Protein AF-A0A7C2C2C7-F1 (afdb_monomer)

pLDDT: mean 89.39, std 6.21, range [75.69, 98.31]

Nearest PDB structures (foldseek):
  4p52-assembly1_A  TM=8.385E-01  e=9.851E-04  Cytophaga hutchinsonii ATCC 33406

Secondary structure (DSSP, 8-state):
-HHHHHHHHHTT----HHHHHHHHHHHHS-SHHHHHHHH-SSEEEEEETTEEEEEE----TT--------SS---HHHHHHTS-S---HHHHHHHHHHHHHHHHHHHTT-GGGHHHHS---

Radius of gyration: 16.92 Å; Cα contacts (8 Å, |Δi|>4): 117; chains: 1; bounding box: 34×36×44 Å

Solvent-accessible surface area (backbone atoms only — not comparable to full-atom values): 7446 Å² total; per-residue (Å²): 110,72,67,62,55,49,52,33,58,74,67,74,43,85,86,48,60,68,59,54,32,41,56,40,18,71,72,70,74,48,39,58,69,38,36,29,72,64,73,42,81,51,56,54,53,48,75,55,96,91,36,70,46,71,46,73,56,73,70,50,89,85,69,81,85,88,84,86,82,71,99,67,87,77,59,66,72,61,63,56,68,73,56,72,96,71,75,58,69,69,38,54,54,48,38,52,51,14,55,52,41,31,54,51,15,41,69,65,66,36,67,84,43,40,66,75,19,71,53,81,113

Foldseek 3Di:
DVVLVVVCVVVVHDDDLQVQQQVVCVVVVHRQVSNCVSVPDHWDWDDDPNTIDIDHDDFDPPDDDDDDDDPDDDPPVNVVVPDDPDDPPVQVVLLVVLCVQCSVCGNVVVVVSPVSSPDHD

Sequence (121 aa):
MAGVALAYAVAGRPLQPLELLRLAAEIEGHPDNAAAAVLGGIVLAFEAEGRPQAVGLQVPRNLGVVVYVPGRGVPTEAARRVLPEAVPLADAVFNLSRAALWVAAVLGNRLELIRPATEDR

Structure (mmCIF, N/CA/C/O backbone):
data_AF-A0A7C2C2C7-F1
#
_entry.id   AF-A0A7C2C2C7-F1
#
loop_
_atom_site.group_PDB
_atom_site.id
_atom_site.type_symbol
_atom_site.label_atom_id
_atom_site.label_alt_id
_atom_site.label_comp_id
_atom_site.label_asym_id
_atom_site.label_entity_id
_atom_site.label_seq_id
_atom_site.pdbx_PDB_ins_code
_atom_site.Cartn_x
_atom_site.Cartn_y
_atom_site.Cartn_z
_atom_site.occupancy
_atom_site.B_iso_or_equiv
_atom_site.auth_seq_id
_atom_site.auth_comp_id
_atom_site.auth_asym_id
_atom_site.auth_atom_id
_atom_site.pdbx_PDB_model_num
ATOM 1 N N . MET A 1 1 ? -6.338 -7.099 12.602 1.00 75.69 1 MET A N 1
ATOM 2 C CA . MET A 1 1 ? -6.773 -5.913 13.397 1.00 75.69 1 MET A CA 1
ATOM 3 C C . MET A 1 1 ? -7.945 -6.091 14.366 1.00 75.69 1 MET A C 1
ATOM 5 O O . MET A 1 1 ? -7.784 -5.728 15.527 1.00 75.69 1 MET A O 1
ATOM 9 N N . ALA A 1 2 ? -9.112 -6.604 13.950 1.00 80.50 2 ALA A N 1
ATOM 10 C CA . ALA A 1 2 ? -10.323 -6.607 14.793 1.00 80.50 2 ALA A CA 1
ATOM 11 C C . ALA A 1 2 ? -10.153 -7.296 16.166 1.00 80.50 2 ALA A C 1
ATOM 13 O O . ALA A 1 2 ? -10.651 -6.793 17.169 1.00 80.50 2 ALA A O 1
ATOM 14 N N . GLY A 1 3 ? -9.400 -8.400 16.232 1.00 83.94 3 GLY A N 1
ATOM 15 C CA . GLY A 1 3 ? -9.136 -9.106 17.493 1.00 83.94 3 GLY A CA 1
ATOM 16 C C . GLY A 1 3 ? -8.333 -8.282 18.505 1.00 83.94 3 GLY A C 1
ATOM 17 O O . GLY A 1 3 ? -8.669 -8.266 19.685 1.00 83.94 3 GLY A O 1
ATOM 18 N N . VAL A 1 4 ? -7.320 -7.538 18.047 1.00 83.25 4 VAL A N 1
ATOM 19 C CA . VAL A 1 4 ? -6.510 -6.672 18.921 1.00 83.25 4 VAL A CA 1
ATOM 20 C C . VAL A 1 4 ? -7.351 -5.508 19.448 1.00 83.25 4 VAL A C 1
ATOM 22 O O . VAL A 1 4 ? -7.319 -5.207 20.640 1.00 83.25 4 VAL A O 1
ATOM 25 N N . ALA A 1 5 ? -8.159 -4.896 18.576 1.00 84.88 5 ALA A N 1
ATOM 26 C CA . ALA A 1 5 ? -9.067 -3.823 18.969 1.00 84.88 5 ALA A CA 1
ATOM 27 C C . ALA A 1 5 ? -10.095 -4.296 20.014 1.00 84.88 5 ALA A C 1
ATOM 29 O O . ALA A 1 5 ? -10.317 -3.616 21.017 1.00 84.88 5 ALA A O 1
ATOM 30 N N . LEU A 1 6 ? -10.667 -5.491 19.820 1.00 87.56 6 LEU A N 1
ATOM 31 C CA . LEU A 1 6 ? -11.586 -6.112 20.774 1.00 87.56 6 LEU A CA 1
ATOM 32 C C . LEU A 1 6 ? -10.917 -6.370 22.131 1.00 87.56 6 LEU A C 1
ATOM 34 O O . LEU A 1 6 ? -11.509 -6.067 23.163 1.00 87.56 6 LEU A O 1
ATOM 38 N N . ALA A 1 7 ? -9.684 -6.885 22.147 1.00 87.25 7 ALA A N 1
ATOM 39 C CA . ALA A 1 7 ? -8.957 -7.158 23.386 1.00 87.25 7 ALA A CA 1
ATOM 40 C C . ALA A 1 7 ? -8.743 -5.888 24.230 1.00 87.25 7 ALA A C 1
ATOM 42 O O . ALA A 1 7 ? -8.973 -5.905 25.438 1.00 87.25 7 ALA A O 1
ATOM 43 N N . TYR A 1 8 ? -8.365 -4.774 23.597 1.00 88.19 8 TYR A N 1
ATOM 44 C CA . TYR A 1 8 ? -8.217 -3.479 24.273 1.00 88.19 8 TYR A CA 1
ATOM 45 C C . TYR A 1 8 ? -9.547 -2.961 24.828 1.00 88.19 8 TYR A C 1
ATOM 47 O O . TYR A 1 8 ? -9.595 -2.508 25.973 1.00 88.19 8 TYR A O 1
ATOM 55 N N . ALA A 1 9 ? -10.626 -3.080 24.047 1.00 87.75 9 ALA A N 1
ATOM 56 C CA . ALA A 1 9 ? -11.962 -2.678 24.475 1.00 87.75 9 ALA A CA 1
ATOM 57 C C . ALA A 1 9 ? -12.435 -3.481 25.700 1.00 87.75 9 ALA A C 1
ATOM 59 O O . ALA A 1 9 ? -12.894 -2.895 26.677 1.00 87.75 9 ALA A O 1
ATOM 60 N N . VAL A 1 10 ? -12.260 -4.808 25.685 1.00 92.94 10 VAL A N 1
ATOM 61 C CA . VAL A 1 10 ? -12.608 -5.690 26.814 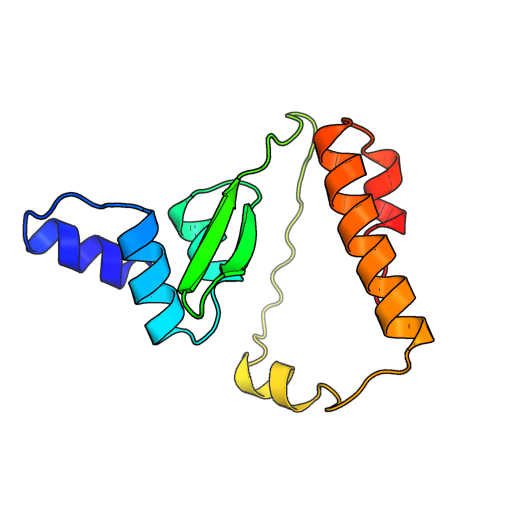1.00 92.94 10 VAL A CA 1
ATOM 62 C C . VAL A 1 10 ? -11.742 -5.401 28.044 1.00 92.94 10 VAL A C 1
ATOM 64 O O . VAL A 1 10 ? -12.240 -5.435 29.165 1.00 92.94 10 VAL A O 1
ATOM 67 N N . ALA A 1 11 ? -10.465 -5.068 27.850 1.00 90.44 11 ALA A N 1
ATOM 68 C CA . ALA A 1 11 ? -9.552 -4.707 28.933 1.00 90.44 11 ALA A CA 1
ATOM 69 C C . ALA A 1 11 ? -9.786 -3.293 29.502 1.00 90.44 11 ALA A C 1
ATOM 71 O O . ALA A 1 11 ? -9.069 -2.889 30.418 1.00 90.44 11 ALA A O 1
ATOM 72 N N . GLY A 1 12 ? -10.726 -2.514 28.950 1.00 90.75 12 GLY A N 1
ATOM 73 C CA . GLY A 1 12 ? -10.962 -1.125 29.353 1.00 90.75 12 GLY A CA 1
ATOM 74 C C . GLY A 1 12 ? -9.762 -0.205 29.102 1.00 90.75 12 GLY A C 1
ATOM 75 O O . GLY A 1 12 ? -9.615 0.816 29.774 1.00 90.75 12 GLY A O 1
ATOM 76 N N . ARG A 1 13 ? -8.874 -0.569 28.167 1.00 86.25 13 ARG A N 1
ATOM 77 C CA . ARG A 1 13 ? -7.670 0.205 27.846 1.00 86.25 13 ARG A CA 1
ATOM 78 C C . ARG A 1 13 ? -7.925 1.100 26.635 1.00 86.25 13 ARG A C 1
ATOM 80 O O . ARG A 1 13 ? -8.487 0.629 25.645 1.00 86.25 13 ARG A O 1
ATOM 87 N N . PRO A 1 14 ? -7.485 2.371 26.664 1.00 83.25 14 PRO A N 1
ATOM 88 C CA . PRO A 1 14 ? -7.596 3.237 25.500 1.00 83.25 14 PRO A CA 1
ATOM 89 C C . PRO A 1 14 ? -6.762 2.677 24.344 1.00 83.25 14 PRO A C 1
ATOM 91 O O . PRO A 1 14 ? -5.623 2.248 24.533 1.00 83.25 14 PRO A O 1
ATOM 94 N N . LEU A 1 15 ? -7.335 2.693 23.142 1.00 78.69 15 LEU A N 1
ATOM 95 C CA . LEU A 1 15 ? -6.647 2.303 21.916 1.00 78.69 15 LEU A CA 1
ATOM 96 C C . LEU A 1 15 ? -5.662 3.403 21.519 1.00 78.69 15 LEU A C 1
ATOM 98 O O . LEU A 1 15 ? -6.073 4.496 21.138 1.00 78.69 15 LEU A O 1
ATOM 102 N N . GLN A 1 16 ? -4.367 3.104 21.582 1.00 83.69 16 GLN A N 1
ATOM 103 C CA . GLN A 1 16 ? -3.325 3.953 21.011 1.00 83.69 16 GLN A CA 1
ATOM 104 C C . GLN A 1 16 ? -2.961 3.403 19.622 1.00 83.69 16 GLN A C 1
ATOM 106 O O . GLN A 1 16 ? -2.459 2.280 19.541 1.00 83.69 16 GLN A O 1
ATOM 111 N N . PRO A 1 17 ? -3.196 4.142 18.519 1.00 80.62 17 PRO A N 1
ATOM 112 C CA . PRO A 1 17 ? -3.004 3.629 17.159 1.00 80.62 17 PRO A CA 1
ATOM 113 C C . PRO A 1 17 ? -1.609 3.047 16.904 1.00 80.62 17 PRO A C 1
ATOM 115 O O . PRO A 1 17 ? -1.481 1.970 16.332 1.00 80.62 17 PRO A O 1
ATOM 118 N N . LEU A 1 18 ? -0.555 3.708 17.387 1.00 77.75 18 LEU A N 1
ATOM 119 C CA . LEU A 1 18 ? 0.813 3.227 17.190 1.00 77.75 18 LEU A CA 1
ATOM 120 C C . LEU A 1 18 ? 1.109 1.940 17.982 1.00 77.75 18 LEU A C 1
ATOM 122 O O . LEU A 1 18 ? 1.827 1.073 17.491 1.00 77.75 18 LEU A O 1
ATOM 126 N N . GLU A 1 19 ? 0.522 1.770 19.172 1.00 82.62 19 GLU A N 1
ATOM 127 C CA . GLU A 1 19 ? 0.623 0.506 19.918 1.00 82.62 19 GLU A CA 1
ATOM 128 C C . GLU A 1 19 ? -0.117 -0.624 19.199 1.00 82.62 19 GLU A C 1
ATOM 130 O O . GLU A 1 19 ? 0.389 -1.743 19.124 1.00 82.62 19 GLU A O 1
ATOM 135 N N . LEU A 1 20 ? -1.291 -0.318 18.637 1.00 84.38 20 LEU A N 1
ATOM 136 C CA . LEU A 1 20 ? -2.093 -1.268 17.873 1.00 84.38 20 LEU A CA 1
ATOM 137 C C . LEU A 1 20 ? -1.356 -1.726 16.610 1.00 84.38 20 LEU A C 1
ATOM 139 O O . LEU A 1 20 ? -1.337 -2.918 16.315 1.00 84.38 20 LEU A O 1
ATOM 143 N N . LEU A 1 21 ? -0.725 -0.785 15.899 1.00 85.69 21 LEU A N 1
ATOM 144 C CA . LEU A 1 21 ? 0.129 -1.068 14.749 1.00 85.69 21 LEU A CA 1
ATOM 145 C C . LEU A 1 21 ? 1.315 -1.943 15.152 1.00 85.69 21 LEU A C 1
ATOM 147 O O . LEU A 1 21 ? 1.561 -2.94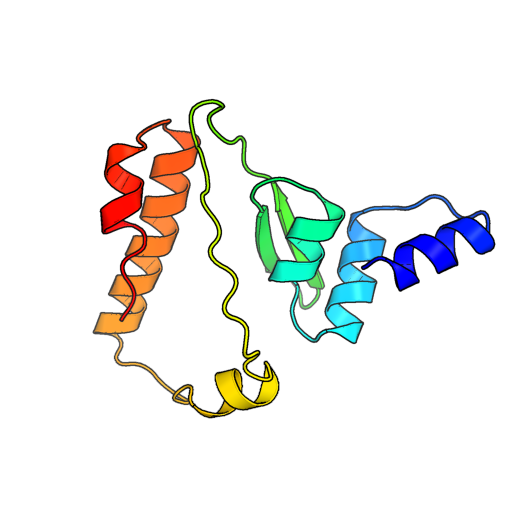9 14.498 1.00 85.69 21 LEU A O 1
ATOM 151 N N . ARG A 1 22 ? 2.024 -1.594 16.232 1.00 83.56 22 ARG A N 1
ATOM 152 C CA . ARG A 1 22 ? 3.185 -2.366 16.690 1.00 83.56 22 ARG A CA 1
ATOM 153 C C . ARG A 1 22 ? 2.808 -3.810 16.997 1.00 83.56 22 ARG A C 1
ATOM 155 O O . ARG A 1 22 ? 3.432 -4.725 16.476 1.00 83.56 22 ARG A O 1
ATOM 162 N N . LEU A 1 23 ? 1.754 -4.006 17.785 1.00 84.25 23 LEU A N 1
ATOM 163 C CA . LEU A 1 23 ? 1.293 -5.338 18.159 1.00 84.25 23 LEU A CA 1
ATOM 164 C C . LEU A 1 23 ? 0.791 -6.133 16.946 1.00 84.25 23 LEU A C 1
ATOM 166 O O . LEU A 1 23 ? 1.035 -7.328 16.843 1.00 84.25 23 LEU A O 1
ATOM 170 N N . ALA A 1 24 ? 0.105 -5.481 16.008 1.00 81.75 24 ALA A N 1
ATOM 171 C CA . ALA A 1 24 ? -0.358 -6.140 14.794 1.00 81.75 24 ALA A CA 1
ATOM 172 C C . ALA A 1 24 ? 0.785 -6.514 13.845 1.00 81.75 24 ALA A C 1
ATOM 174 O O . ALA A 1 24 ? 0.782 -7.618 13.316 1.00 81.75 24 ALA A O 1
ATOM 175 N N . ALA A 1 25 ? 1.774 -5.637 13.672 1.00 83.00 25 ALA A N 1
ATOM 176 C CA . ALA A 1 25 ? 2.960 -5.916 12.872 1.00 83.00 25 ALA A CA 1
ATOM 177 C C . ALA A 1 25 ? 3.804 -7.049 13.480 1.00 83.00 25 ALA A C 1
ATOM 179 O O . ALA A 1 25 ? 4.319 -7.875 12.736 1.00 83.00 25 ALA A O 1
ATOM 180 N N . GLU A 1 26 ? 3.888 -7.147 14.813 1.00 82.25 26 GLU A N 1
ATOM 181 C CA . GLU A 1 26 ? 4.518 -8.285 15.506 1.00 82.25 26 GLU A CA 1
ATOM 182 C C . GLU A 1 26 ? 3.784 -9.613 15.232 1.00 82.25 26 GLU A C 1
ATOM 184 O O . GLU A 1 26 ? 4.423 -10.658 15.141 1.00 82.25 26 GLU A O 1
ATOM 189 N N . ILE A 1 27 ? 2.455 -9.584 15.071 1.00 81.88 27 ILE A N 1
ATOM 190 C CA . ILE A 1 27 ? 1.640 -10.777 14.787 1.00 81.88 27 ILE A CA 1
ATOM 191 C C . ILE A 1 27 ? 1.680 -11.158 13.298 1.00 81.88 27 ILE A C 1
ATOM 193 O O . ILE A 1 27 ? 1.785 -12.337 12.971 1.00 81.88 27 ILE A O 1
ATOM 197 N N . GLU A 1 28 ? 1.554 -10.182 12.395 1.00 76.75 28 GLU A N 1
ATOM 198 C CA . GLU A 1 28 ? 1.457 -10.401 10.943 1.00 76.75 28 GLU A CA 1
ATOM 199 C C . GLU A 1 28 ? 2.841 -10.475 10.264 1.00 76.75 28 GLU A C 1
ATOM 201 O O . GLU A 1 28 ? 2.962 -10.977 9.148 1.00 76.75 28 GLU A O 1
ATOM 206 N N . GLY A 1 29 ? 3.901 -10.009 10.933 1.00 76.94 29 GLY A N 1
ATOM 207 C CA . GLY A 1 29 ? 5.274 -9.966 10.418 1.00 76.94 29 GLY A CA 1
ATOM 208 C C . GLY A 1 29 ? 5.540 -8.831 9.424 1.00 76.94 29 GLY A C 1
ATOM 209 O O . GLY A 1 29 ? 6.633 -8.751 8.869 1.00 76.94 29 GLY A O 1
ATOM 210 N N . HIS A 1 30 ? 4.554 -7.972 9.158 1.00 76.50 30 HIS A N 1
ATOM 211 C CA . HIS A 1 30 ? 4.688 -6.803 8.292 1.00 76.50 30 HIS A CA 1
ATOM 212 C C . HIS A 1 30 ? 3.670 -5.706 8.670 1.00 76.50 30 HIS A C 1
ATOM 214 O O . HIS A 1 30 ? 2.584 -6.020 9.162 1.00 76.50 30 HIS A O 1
ATOM 220 N N . PRO A 1 31 ? 3.994 -4.415 8.460 1.00 82.94 31 PRO A N 1
ATOM 221 C CA . PRO A 1 31 ? 3.178 -3.319 8.984 1.00 82.94 31 PRO A CA 1
ATOM 222 C C . PRO A 1 31 ? 2.148 -2.734 8.008 1.00 82.94 31 PRO A C 1
ATOM 224 O O . PRO A 1 31 ? 1.291 -1.979 8.448 1.00 82.94 31 PRO A O 1
ATOM 227 N N . ASP A 1 32 ? 2.213 -3.021 6.708 1.00 81.56 32 ASP A N 1
ATOM 228 C CA . ASP A 1 32 ? 1.432 -2.331 5.662 1.00 81.56 32 ASP A CA 1
ATOM 229 C C . ASP A 1 32 ? -0.101 -2.447 5.834 1.00 81.56 32 ASP A C 1
ATOM 231 O O . ASP A 1 32 ? -0.788 -1.431 5.974 1.00 81.56 32 ASP A O 1
ATOM 235 N N . ASN A 1 33 ? -0.647 -3.664 5.900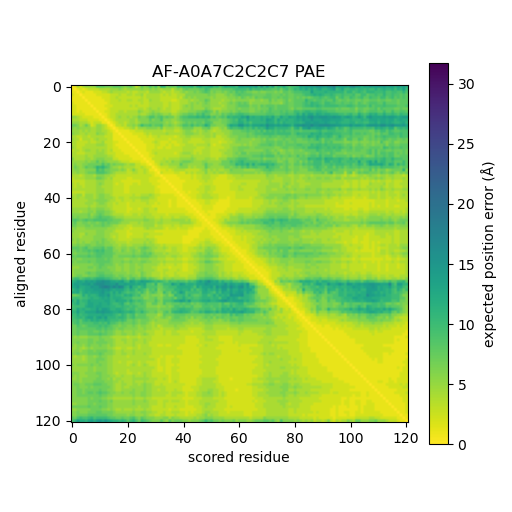 1.00 85.00 33 ASN A N 1
ATOM 236 C CA . ASN A 1 33 ? -2.081 -3.909 6.068 1.00 85.00 33 ASN A CA 1
ATOM 237 C C . ASN A 1 33 ? -2.572 -3.439 7.437 1.00 85.00 33 ASN A C 1
ATOM 239 O O . ASN A 1 33 ? -3.633 -2.816 7.549 1.00 85.00 33 ASN A O 1
ATOM 243 N N . ALA A 1 34 ? -1.785 -3.717 8.478 1.00 86.62 34 ALA A N 1
ATOM 244 C CA . ALA A 1 34 ? -2.074 -3.277 9.831 1.00 86.62 34 ALA A CA 1
ATOM 245 C C . ALA A 1 34 ? -2.166 -1.747 9.900 1.00 86.62 34 ALA A C 1
ATOM 247 O O . ALA A 1 34 ? -3.148 -1.217 10.415 1.00 86.62 34 ALA A O 1
ATOM 248 N N . ALA A 1 35 ? -1.201 -1.029 9.323 1.00 89.00 35 ALA A N 1
ATOM 249 C CA . ALA A 1 35 ? -1.152 0.428 9.341 1.00 89.00 35 ALA A CA 1
ATOM 250 C C . ALA A 1 35 ? -2.363 1.049 8.642 1.00 89.00 35 ALA A C 1
ATOM 252 O O . ALA A 1 35 ? -3.008 1.929 9.215 1.00 89.00 35 ALA A O 1
ATOM 253 N N . ALA A 1 36 ? -2.720 0.554 7.453 1.00 88.69 36 ALA A N 1
ATOM 254 C CA . ALA A 1 36 ? -3.896 1.021 6.724 1.00 88.69 36 ALA A CA 1
ATOM 255 C C . ALA A 1 36 ? -5.200 0.762 7.498 1.00 88.69 36 ALA A C 1
ATOM 257 O O . ALA A 1 36 ? -6.067 1.632 7.568 1.00 88.69 36 ALA A O 1
ATOM 258 N N . ALA A 1 37 ? -5.332 -0.405 8.134 1.00 88.56 37 ALA A N 1
ATOM 259 C CA 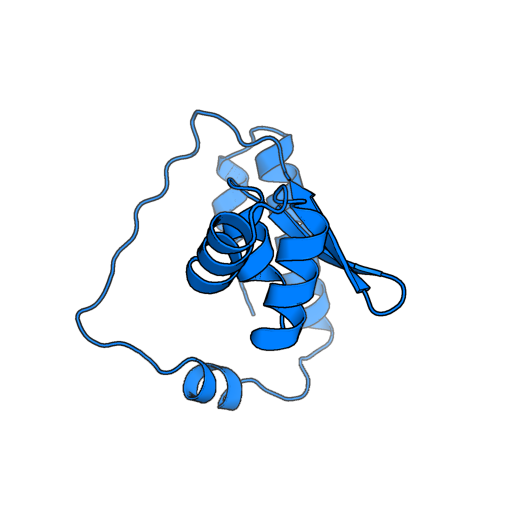. ALA A 1 37 ? -6.515 -0.754 8.918 1.00 88.56 37 ALA A CA 1
ATOM 260 C C . ALA A 1 37 ? -6.625 0.020 10.246 1.00 88.56 37 ALA A C 1
ATOM 262 O O . ALA A 1 37 ? -7.734 0.252 10.723 1.00 88.56 37 ALA A O 1
ATOM 263 N N . VAL A 1 38 ? -5.496 0.406 10.851 1.00 86.81 38 VAL A N 1
ATOM 264 C CA . VAL A 1 38 ? -5.451 1.157 12.116 1.00 86.81 38 VAL A CA 1
ATOM 265 C C . VAL A 1 38 ? -5.675 2.654 11.894 1.00 86.81 38 VAL A C 1
ATOM 267 O O . VAL A 1 38 ? -6.449 3.271 12.622 1.00 86.81 38 VAL A O 1
ATOM 270 N N . LEU A 1 39 ? -4.966 3.248 10.930 1.00 87.62 39 LEU A N 1
ATOM 271 C CA . LEU A 1 39 ? -4.959 4.700 10.713 1.00 87.62 39 LEU A CA 1
ATOM 272 C C . LEU A 1 39 ? -6.028 5.156 9.715 1.00 87.62 39 LEU A C 1
ATOM 274 O O . LEU A 1 39 ? -6.431 6.319 9.739 1.00 87.62 39 LEU A O 1
ATOM 278 N N . GLY A 1 40 ? -6.504 4.245 8.864 1.00 88.56 40 GLY A N 1
ATOM 279 C CA . GLY A 1 40 ? -7.423 4.551 7.777 1.00 88.56 40 GLY A CA 1
ATOM 280 C C . GLY A 1 40 ? -6.757 5.289 6.612 1.00 88.56 40 GLY A C 1
ATOM 281 O O . GLY A 1 40 ? -5.656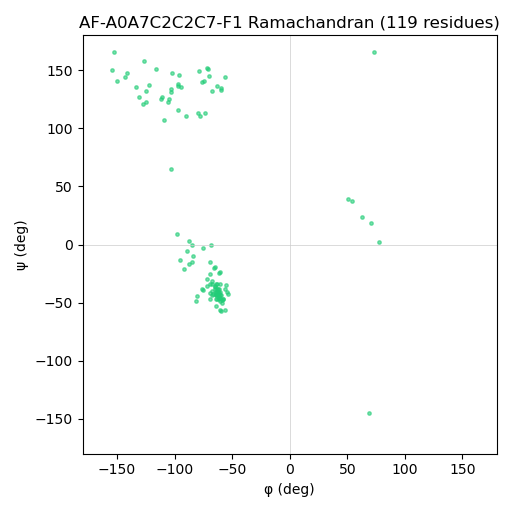 5.831 6.712 1.00 88.56 40 GLY A O 1
ATOM 282 N N . GLY A 1 41 ? -7.461 5.326 5.480 1.00 89.88 41 GLY A N 1
ATOM 283 C CA . GLY A 1 41 ? -6.997 6.009 4.275 1.00 89.88 41 GLY A CA 1
ATOM 284 C C . GLY A 1 41 ? -5.791 5.328 3.623 1.00 89.88 41 GLY A C 1
ATOM 285 O O . GLY A 1 41 ? -5.693 4.104 3.591 1.00 89.88 41 GLY A O 1
ATOM 286 N N . ILE A 1 42 ? -4.900 6.143 3.060 1.00 91.50 42 ILE A N 1
ATOM 287 C CA . ILE A 1 42 ? -3.652 5.698 2.436 1.00 91.50 42 ILE A CA 1
ATOM 288 C C . ILE A 1 42 ? -2.507 5.997 3.394 1.00 91.50 42 ILE A C 1
ATOM 290 O O . ILE A 1 42 ? -2.387 7.120 3.888 1.00 91.50 42 ILE A O 1
ATOM 294 N N . VAL A 1 43 ? -1.650 5.006 3.618 1.00 92.06 43 VAL A N 1
ATOM 295 C CA . VAL A 1 43 ? -0.602 5.061 4.634 1.00 92.06 43 VAL A CA 1
ATOM 296 C C . VAL A 1 43 ? 0.723 4.579 4.058 1.00 92.06 43 VAL A C 1
ATOM 298 O O . VAL A 1 43 ? 0.778 3.550 3.391 1.00 92.06 43 VAL A O 1
ATOM 301 N N . LEU A 1 44 ? 1.796 5.310 4.353 1.00 92.44 44 LEU A N 1
ATOM 302 C CA . LEU A 1 44 ? 3.168 4.852 4.165 1.00 92.44 44 LEU A CA 1
ATOM 303 C C . LEU A 1 44 ? 3.627 4.159 5.444 1.00 92.44 44 LEU A C 1
ATOM 305 O O . LEU A 1 44 ? 3.806 4.822 6.466 1.00 92.44 44 LEU A O 1
ATOM 309 N N . ALA A 1 45 ? 3.799 2.841 5.388 1.00 90.81 45 ALA A N 1
ATOM 310 C CA . ALA A 1 45 ? 4.367 2.051 6.472 1.00 90.81 45 ALA A CA 1
ATOM 311 C C . ALA A 1 45 ? 5.860 1.813 6.221 1.00 90.81 45 ALA A C 1
ATOM 313 O O . ALA A 1 45 ? 6.270 1.552 5.091 1.00 90.81 45 ALA A O 1
ATOM 314 N N . PHE A 1 46 ? 6.673 1.916 7.265 1.00 89.38 46 PHE A N 1
ATOM 315 C CA . PHE A 1 46 ? 8.120 1.725 7.190 1.00 89.38 46 PHE A CA 1
ATOM 316 C C . PHE A 1 46 ? 8.663 1.255 8.536 1.00 89.38 46 PHE A C 1
ATOM 318 O O . PHE A 1 46 ? 7.983 1.353 9.555 1.00 89.38 46 PHE A O 1
ATOM 325 N N . GLU A 1 47 ? 9.896 0.763 8.553 1.00 87.31 47 GLU A N 1
ATOM 326 C CA . GLU A 1 47 ? 10.601 0.462 9.796 1.00 87.31 47 GLU A CA 1
ATOM 327 C C . GLU A 1 47 ? 11.634 1.547 10.096 1.00 87.31 47 GLU A C 1
ATOM 329 O O . GLU A 1 47 ? 12.406 1.952 9.227 1.00 87.31 47 GLU A O 1
ATOM 334 N N . ALA A 1 48 ? 11.662 2.009 11.344 1.00 87.06 48 ALA A N 1
ATOM 335 C CA . ALA A 1 48 ? 12.701 2.886 11.866 1.00 87.06 48 ALA A CA 1
ATOM 336 C C . ALA A 1 48 ? 13.202 2.317 13.192 1.00 87.06 48 ALA A C 1
ATOM 338 O O . ALA A 1 48 ? 12.402 2.031 14.082 1.00 87.06 48 ALA A O 1
ATOM 339 N N . GLU A 1 49 ? 14.519 2.132 13.315 1.00 88.19 49 GLU A N 1
ATOM 340 C CA . GLU A 1 49 ? 15.157 1.588 14.527 1.00 88.19 49 GLU A CA 1
ATOM 341 C C . GLU A 1 49 ? 14.563 0.232 14.971 1.00 88.19 49 GLU A C 1
ATOM 343 O O . GLU A 1 49 ? 14.384 -0.033 16.159 1.00 88.19 49 GLU A O 1
ATOM 348 N N . GLY A 1 50 ? 14.204 -0.626 14.007 1.00 83.81 50 GLY A N 1
ATOM 349 C CA . GLY A 1 50 ? 13.585 -1.930 14.272 1.00 83.81 50 GLY A CA 1
ATOM 350 C C . GLY A 1 50 ? 12.148 -1.850 14.799 1.00 83.81 50 GLY A C 1
ATOM 351 O O . GLY A 1 50 ? 11.664 -2.802 15.407 1.00 83.81 50 GLY A O 1
ATOM 352 N N . ARG A 1 51 ? 11.466 -0.711 14.619 1.00 83.69 51 ARG A N 1
ATOM 353 C CA . ARG A 1 51 ? 10.066 -0.522 15.013 1.00 83.69 51 ARG A CA 1
ATOM 354 C C . ARG A 1 51 ? 9.207 -0.125 13.814 1.00 83.69 51 ARG A C 1
ATOM 356 O O . ARG A 1 51 ? 9.619 0.753 13.050 1.00 83.69 51 ARG A O 1
ATOM 363 N N . PRO A 1 52 ? 7.998 -0.694 13.680 1.00 87.38 52 PRO A N 1
ATOM 364 C CA . PRO A 1 52 ? 7.061 -0.288 12.646 1.00 87.38 52 PRO A CA 1
ATOM 365 C C . PRO A 1 52 ? 6.563 1.135 12.915 1.00 87.38 52 PRO A C 1
ATOM 367 O O . PRO A 1 52 ? 6.159 1.481 14.027 1.00 87.38 52 PRO A O 1
ATOM 370 N N . GLN A 1 53 ? 6.588 1.951 11.874 1.00 88.31 53 GLN A N 1
ATOM 371 C CA . GLN A 1 53 ? 6.108 3.323 11.830 1.00 88.31 53 GLN A CA 1
ATOM 372 C C . GLN A 1 53 ? 5.134 3.474 10.667 1.00 88.31 53 GLN A C 1
ATOM 374 O O . GLN A 1 53 ? 5.147 2.697 9.708 1.00 88.31 53 GLN A O 1
ATOM 379 N N . ALA A 1 54 ? 4.284 4.491 10.748 1.00 91.50 54 ALA A N 1
ATOM 380 C CA . ALA A 1 54 ? 3.315 4.769 9.707 1.00 91.50 54 ALA A CA 1
ATOM 381 C C . ALA A 1 54 ? 2.990 6.260 9.612 1.00 91.50 54 ALA A C 1
ATOM 383 O O . ALA A 1 54 ? 2.845 6.942 10.626 1.00 91.50 54 ALA A O 1
ATOM 384 N N . VAL A 1 55 ? 2.838 6.751 8.382 1.00 91.06 55 VAL A N 1
ATOM 385 C CA . VAL A 1 55 ? 2.433 8.128 8.078 1.00 91.06 55 VAL A CA 1
ATOM 386 C C . VAL A 1 55 ? 1.239 8.097 7.130 1.00 91.06 55 VAL A C 1
ATOM 388 O O . VAL A 1 55 ? 1.320 7.548 6.033 1.00 91.06 55 VAL A O 1
ATOM 391 N N . GLY A 1 56 ? 0.123 8.691 7.552 1.00 91.44 56 GLY A N 1
ATOM 392 C CA . GLY A 1 56 ? -1.061 8.854 6.708 1.00 91.44 56 GLY A CA 1
ATOM 393 C C . GLY A 1 56 ? -0.868 9.951 5.660 1.00 91.44 56 GLY A C 1
ATOM 394 O O . GLY A 1 56 ? -0.295 11.002 5.950 1.00 91.44 56 GLY A O 1
ATOM 395 N N . LEU A 1 57 ? -1.371 9.722 4.449 1.00 92.19 57 LEU A N 1
ATOM 396 C CA . LEU A 1 57 ? -1.368 10.705 3.367 1.00 92.19 57 LEU A CA 1
ATOM 397 C C . LEU A 1 57 ? -2.702 11.453 3.296 1.00 92.19 57 LEU A C 1
ATOM 399 O O . LEU A 1 57 ? -3.771 10.882 3.515 1.00 92.19 57 LEU A O 1
ATOM 403 N N . GLN A 1 58 ? -2.650 12.735 2.924 1.00 91.25 58 GLN A N 1
ATOM 404 C CA . GLN A 1 58 ? -3.854 13.468 2.538 1.00 91.25 58 GLN A CA 1
ATOM 405 C C . GLN A 1 58 ? -4.249 13.079 1.115 1.00 91.25 58 GLN A C 1
ATOM 407 O O . GLN A 1 58 ? -3.552 13.395 0.153 1.00 91.25 58 GLN A O 1
ATOM 412 N N . VAL A 1 59 ? -5.365 12.364 0.996 1.00 90.94 59 VAL A N 1
ATOM 413 C CA . VAL A 1 59 ? -5.832 11.794 -0.271 1.00 90.94 59 VAL A CA 1
ATOM 414 C C . VAL A 1 59 ? -6.837 12.734 -0.949 1.00 90.94 59 VAL A C 1
ATOM 416 O O . VAL A 1 59 ? -7.753 13.226 -0.280 1.00 90.94 59 VAL A O 1
ATOM 419 N N . PRO A 1 60 ? -6.731 12.963 -2.272 1.00 91.50 60 PRO A N 1
ATOM 420 C CA . PRO A 1 60 ? -7.723 13.726 -3.019 1.00 91.50 60 PRO A CA 1
ATOM 421 C C . PRO A 1 60 ? -9.125 13.107 -2.945 1.00 91.50 60 PRO A C 1
ATOM 423 O O . PRO A 1 60 ? -9.305 11.908 -3.144 1.00 91.50 60 PRO A O 1
ATOM 426 N N . ARG A 1 61 ? -10.154 13.935 -2.714 1.00 91.69 61 ARG A N 1
ATOM 427 C CA . ARG A 1 61 ? -11.557 13.476 -2.588 1.00 91.69 61 ARG A CA 1
ATOM 428 C C . ARG A 1 61 ? -12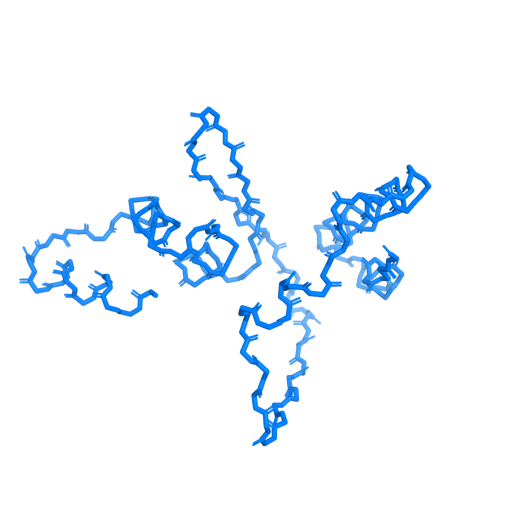.135 12.889 -3.880 1.00 91.69 61 ARG A C 1
ATOM 430 O O . ARG A 1 61 ? -13.137 12.188 -3.835 1.00 91.69 61 ARG A O 1
ATOM 437 N N . ASN A 1 62 ? -11.534 13.215 -5.018 1.00 92.50 62 ASN A N 1
ATOM 438 C CA . ASN A 1 62 ? -11.891 12.723 -6.346 1.00 92.50 62 ASN A CA 1
ATOM 439 C C . ASN A 1 62 ? -11.184 11.404 -6.712 1.00 92.50 62 ASN A C 1
ATOM 441 O O . ASN A 1 62 ? -11.374 10.921 -7.826 1.00 92.50 62 ASN A O 1
ATOM 445 N N . LEU A 1 63 ? -10.386 10.814 -5.811 1.00 91.00 63 LEU A N 1
ATOM 446 C CA . LEU A 1 63 ? -9.825 9.481 -6.013 1.00 91.00 63 LEU A CA 1
ATOM 447 C C . LEU A 1 63 ? -10.880 8.413 -5.693 1.00 91.00 63 LEU A C 1
ATOM 449 O O . LEU A 1 63 ? -11.281 8.244 -4.543 1.00 91.00 63 LEU A O 1
ATOM 453 N N . GLY A 1 64 ? -11.316 7.683 -6.718 1.00 91.38 64 GLY A N 1
ATOM 454 C CA . GLY A 1 64 ? -12.197 6.523 -6.584 1.00 91.38 64 GLY A CA 1
ATOM 455 C C . GLY A 1 64 ? -11.428 5.209 -6.715 1.00 91.38 64 GLY A C 1
ATOM 456 O O . GLY A 1 64 ? -10.465 5.126 -7.476 1.00 91.38 64 GLY A O 1
ATOM 457 N N . VAL A 1 65 ? -11.876 4.173 -6.003 1.00 91.06 65 VAL A N 1
ATOM 458 C CA . VAL A 1 65 ? -11.318 2.815 -6.081 1.00 91.06 65 VAL A CA 1
ATOM 459 C C . VAL A 1 65 ? -12.437 1.837 -6.421 1.00 91.06 65 VAL A C 1
ATOM 461 O O . VAL A 1 65 ? -13.493 1.855 -5.791 1.00 91.06 65 VAL A O 1
ATOM 464 N N . VAL A 1 66 ? -12.198 0.968 -7.404 1.00 94.81 66 VAL A N 1
ATOM 465 C CA . VAL A 1 66 ? -13.079 -0.160 -7.732 1.00 94.81 66 VAL A CA 1
ATOM 466 C C . VAL A 1 66 ? -12.346 -1.448 -7.389 1.00 94.81 66 VAL A C 1
ATOM 468 O O . VAL A 1 66 ? -11.233 -1.670 -7.859 1.00 94.81 66 VAL A O 1
ATOM 471 N N . VAL A 1 67 ? -12.970 -2.292 -6.569 1.00 94.44 67 VAL A N 1
ATOM 472 C CA . VAL A 1 67 ? -12.390 -3.563 -6.121 1.00 94.44 67 VAL A CA 1
ATOM 473 C C . VAL A 1 67 ? -13.154 -4.717 -6.755 1.00 94.44 67 VAL A C 1
ATOM 475 O O . VAL A 1 67 ? -14.374 -4.808 -6.624 1.00 94.44 67 VAL A O 1
ATOM 478 N N . TYR A 1 68 ? -12.429 -5.619 -7.414 1.00 94.31 68 TYR A N 1
ATOM 479 C CA . TYR A 1 68 ? -12.954 -6.897 -7.885 1.00 94.31 68 TYR A CA 1
ATOM 480 C C . TYR A 1 68 ? -12.434 -8.024 -6.990 1.00 94.31 68 TYR A C 1
ATOM 482 O O . TYR A 1 68 ? -11.224 -8.201 -6.856 1.00 94.31 68 TYR A O 1
ATOM 490 N N . VAL A 1 69 ? -13.347 -8.789 -6.387 1.00 92.94 69 VAL A N 1
ATOM 491 C CA . VAL A 1 69 ? -13.011 -9.911 -5.500 1.00 92.94 69 VAL A CA 1
ATOM 492 C C . VAL A 1 69 ? -13.365 -11.226 -6.204 1.00 92.94 69 VAL A C 1
ATOM 494 O O . VAL A 1 69 ? -14.551 -11.532 -6.346 1.00 92.94 69 VAL A O 1
ATOM 497 N N . PRO A 1 70 ? -12.377 -12.011 -6.675 1.00 88.38 70 PRO A N 1
ATOM 498 C CA . PRO A 1 70 ? -12.642 -13.290 -7.324 1.00 88.38 70 PRO A CA 1
ATOM 499 C C . PRO A 1 70 ? -13.114 -14.340 -6.307 1.00 88.38 70 PRO A C 1
ATOM 501 O O . PRO A 1 70 ? -12.709 -14.332 -5.147 1.00 88.38 70 PRO A O 1
ATOM 504 N N . GLY A 1 71 ? -13.913 -15.314 -6.755 1.00 92.88 71 GLY A N 1
ATOM 505 C CA . GLY A 1 71 ? -14.450 -16.382 -5.894 1.00 92.88 71 GLY A CA 1
ATOM 506 C C . GLY A 1 71 ? -13.419 -17.395 -5.370 1.00 92.88 71 GLY A C 1
ATOM 507 O O . GLY A 1 71 ? -13.787 -18.318 -4.650 1.00 92.88 71 GLY A O 1
ATOM 508 N N . ARG A 1 72 ? -12.135 -17.253 -5.728 1.00 88.19 72 ARG A N 1
ATOM 509 C CA . ARG A 1 72 ? -11.039 -18.104 -5.251 1.00 88.19 72 ARG A CA 1
ATOM 510 C C . ARG A 1 72 ? -9.948 -17.244 -4.623 1.00 88.19 72 ARG A C 1
ATOM 512 O O . ARG A 1 72 ? -9.376 -16.394 -5.298 1.00 88.19 72 ARG A O 1
ATOM 519 N N . GLY A 1 73 ? -9.634 -17.514 -3.358 1.00 82.06 73 GLY A N 1
ATOM 520 C CA . GLY A 1 73 ? -8.506 -16.897 -2.664 1.00 82.06 73 GLY A CA 1
ATOM 521 C C . GLY A 1 73 ? -7.171 -17.543 -3.037 1.00 82.06 73 GLY A C 1
ATOM 522 O O . GLY A 1 73 ? -7.103 -18.740 -3.321 1.00 82.06 73 GLY A O 1
ATOM 523 N N . VAL A 1 74 ? -6.103 -16.749 -3.004 1.00 81.62 74 VAL A N 1
ATOM 524 C CA . VAL A 1 74 ? -4.720 -17.240 -3.026 1.00 81.62 74 VAL A CA 1
ATOM 525 C C . VAL A 1 74 ? -4.168 -17.094 -1.608 1.00 81.62 74 VAL A C 1
ATOM 527 O O . VAL A 1 74 ? -4.232 -15.990 -1.066 1.00 81.62 74 VAL A O 1
ATOM 530 N N . PRO A 1 75 ? -3.649 -18.163 -0.975 1.00 82.75 75 PRO A N 1
ATOM 531 C CA . PRO A 1 75 ? -3.024 -18.040 0.338 1.00 82.75 75 PRO A CA 1
ATOM 532 C C . PRO A 1 75 ? -1.830 -17.076 0.289 1.00 82.75 75 PRO A C 1
ATOM 534 O O . PRO A 1 75 ? -0.965 -17.223 -0.574 1.00 82.75 75 PRO A O 1
ATOM 537 N N . THR A 1 76 ? -1.739 -16.138 1.235 1.00 77.06 76 THR A N 1
ATOM 538 C CA . THR A 1 76 ? -0.654 -15.137 1.310 1.00 77.06 76 THR A CA 1
ATOM 539 C C . THR A 1 76 ? 0.733 -15.786 1.324 1.00 77.06 76 T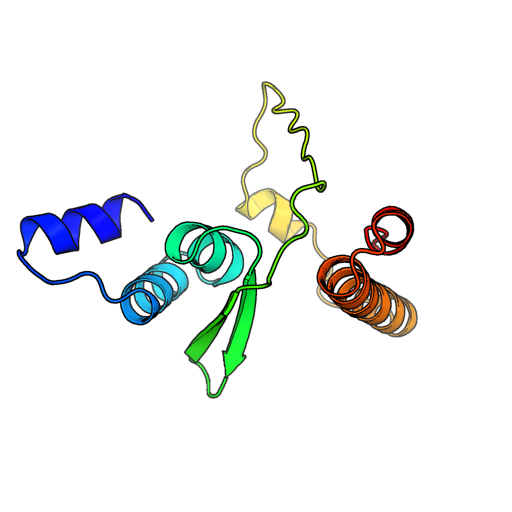HR A C 1
ATOM 541 O O . THR A 1 76 ? 1.637 -15.359 0.613 1.00 77.06 76 THR A O 1
ATOM 544 N N . GLU A 1 77 ? 0.873 -16.892 2.056 1.00 77.62 77 GLU A N 1
ATOM 545 C CA . GLU A 1 77 ? 2.087 -17.718 2.109 1.00 77.62 77 GLU A CA 1
ATOM 546 C C . GLU A 1 77 ? 2.492 -18.313 0.752 1.00 77.62 77 GLU A C 1
ATOM 548 O O . GLU A 1 77 ? 3.675 -18.491 0.464 1.00 77.62 77 GLU A O 1
ATOM 553 N N . ALA A 1 78 ? 1.518 -18.655 -0.094 1.00 77.62 78 ALA A N 1
ATOM 554 C CA . ALA A 1 78 ? 1.791 -19.171 -1.431 1.00 77.62 78 ALA A CA 1
ATOM 555 C C . ALA A 1 78 ? 2.217 -18.041 -2.379 1.00 77.62 78 ALA A C 1
ATOM 557 O O . ALA A 1 78 ? 3.132 -18.230 -3.174 1.00 77.62 78 ALA A O 1
ATOM 558 N N . ALA A 1 79 ? 1.601 -16.861 -2.257 1.00 81.00 79 ALA A N 1
ATOM 559 C CA . ALA A 1 79 ? 1.964 -15.682 -3.042 1.00 81.00 79 ALA A CA 1
ATOM 560 C C . ALA A 1 79 ? 3.363 -15.142 -2.690 1.00 81.00 79 ALA A C 1
ATOM 562 O O . ALA A 1 79 ? 4.079 -14.686 -3.572 1.00 81.00 79 ALA A O 1
ATOM 563 N N . ARG A 1 80 ? 3.790 -15.231 -1.423 1.00 80.44 80 ARG A N 1
ATOM 564 C CA . ARG A 1 80 ? 5.145 -14.816 -1.016 1.00 80.44 80 ARG A CA 1
ATOM 565 C C . ARG A 1 80 ? 6.231 -15.770 -1.495 1.00 80.44 80 ARG A C 1
ATOM 567 O O . ARG A 1 80 ? 7.307 -15.325 -1.869 1.00 80.44 80 ARG A O 1
ATOM 574 N N . ARG A 1 81 ? 5.943 -17.072 -1.530 1.00 83.38 81 ARG A N 1
ATOM 575 C CA . ARG A 1 81 ? 6.911 -18.101 -1.943 1.00 83.38 81 ARG A CA 1
ATOM 576 C C . ARG A 1 81 ? 7.351 -18.022 -3.402 1.00 83.38 81 ARG A C 1
ATOM 578 O O . ARG A 1 81 ? 8.365 -18.617 -3.741 1.00 83.38 81 ARG A O 1
ATOM 585 N N . VAL A 1 82 ? 6.591 -17.343 -4.257 1.00 87.62 82 VAL A N 1
ATOM 586 C CA . VAL A 1 82 ? 6.942 -17.186 -5.676 1.00 87.62 82 VAL A CA 1
ATOM 587 C C . VAL A 1 82 ? 7.815 -15.959 -5.948 1.00 87.62 82 VAL A C 1
ATOM 589 O O . VAL A 1 82 ? 8.245 -15.778 -7.084 1.00 87.62 82 VAL A O 1
ATOM 592 N N . LEU A 1 83 ? 8.076 -15.120 -4.939 1.00 87.44 83 LEU A N 1
ATOM 593 C CA . LEU A 1 83 ? 8.919 -13.938 -5.095 1.00 87.44 83 LEU A CA 1
ATOM 594 C C . LEU A 1 83 ? 10.405 -14.330 -5.149 1.00 87.44 83 LEU A C 1
ATOM 596 O O . LEU A 1 83 ? 10.831 -15.207 -4.393 1.00 87.44 83 LEU A O 1
ATOM 600 N N . PRO A 1 84 ? 11.205 -13.692 -6.022 1.00 90.69 84 PRO A N 1
ATOM 601 C CA . PRO A 1 84 ? 12.637 -13.939 -6.081 1.00 90.69 84 PRO A CA 1
ATOM 602 C C . PRO A 1 84 ? 13.347 -13.363 -4.849 1.00 90.69 84 PRO A C 1
ATOM 604 O O . PRO A 1 84 ? 12.933 -12.346 -4.296 1.00 90.69 84 PRO A O 1
ATOM 607 N N . GLU A 1 85 ? 14.464 -13.974 -4.451 1.00 93.19 85 GLU A N 1
ATOM 608 C CA . GLU A 1 85 ? 15.302 -13.460 -3.354 1.00 93.19 85 GLU A CA 1
ATOM 609 C C . GLU A 1 85 ? 16.026 -12.155 -3.721 1.00 93.19 85 GLU A C 1
ATOM 611 O O . GLU A 1 85 ? 16.371 -11.362 -2.848 1.00 93.19 85 GLU A O 1
ATOM 616 N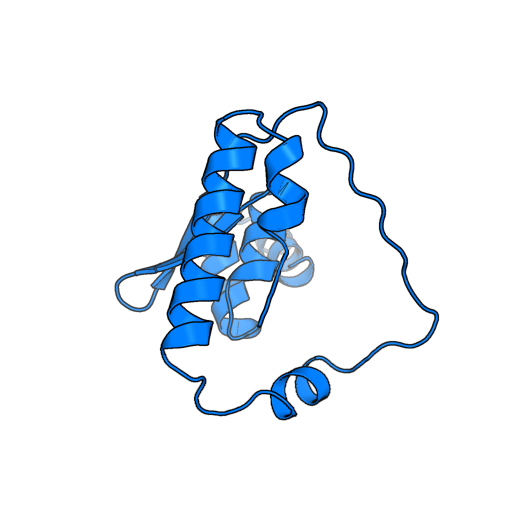 N . ALA A 1 86 ? 16.260 -11.925 -5.016 1.00 94.75 86 ALA A N 1
ATOM 617 C CA . ALA A 1 86 ? 16.915 -10.731 -5.527 1.00 94.75 86 ALA A CA 1
ATOM 618 C C . ALA A 1 86 ? 16.267 -10.272 -6.835 1.00 94.75 86 ALA A C 1
ATOM 620 O O . ALA A 1 86 ? 15.843 -11.087 -7.656 1.00 94.75 86 ALA A O 1
ATOM 621 N N . VAL A 1 87 ? 16.257 -8.958 -7.046 1.00 96.19 87 VAL A N 1
ATOM 622 C CA . VAL A 1 87 ? 15.815 -8.320 -8.290 1.00 96.19 87 VAL A CA 1
ATOM 623 C C . VAL A 1 87 ? 16.986 -7.590 -8.953 1.00 96.19 87 VAL A C 1
ATOM 625 O O . VAL A 1 87 ? 17.895 -7.128 -8.253 1.00 96.19 87 VAL A O 1
ATOM 628 N N . PRO A 1 88 ? 17.003 -7.456 -10.291 1.00 97.88 88 PRO A N 1
ATOM 629 C CA . PRO A 1 88 ? 17.969 -6.606 -10.971 1.00 97.88 88 PRO A CA 1
ATOM 630 C C . PRO A 1 88 ? 17.916 -5.167 -10.445 1.00 97.88 88 PRO A C 1
ATOM 632 O O . PRO A 1 88 ? 16.844 -4.622 -10.183 1.00 97.88 88 PRO A O 1
ATOM 635 N N . LEU A 1 89 ? 19.074 -4.504 -10.359 1.00 97.88 89 LEU A N 1
ATOM 636 C CA . LEU A 1 89 ? 19.147 -3.106 -9.914 1.00 97.88 89 LEU A CA 1
ATOM 637 C C . LEU A 1 89 ? 18.252 -2.180 -10.755 1.00 97.88 89 LEU A C 1
ATOM 639 O O . LEU A 1 89 ? 17.674 -1.235 -10.226 1.00 97.88 89 LEU A O 1
ATOM 643 N N . ALA A 1 90 ? 18.124 -2.458 -12.055 1.00 98.06 90 ALA A N 1
ATOM 644 C CA . ALA A 1 90 ? 17.264 -1.694 -12.952 1.00 98.06 90 ALA A CA 1
ATOM 645 C C . ALA A 1 90 ? 15.786 -1.736 -12.525 1.00 98.06 90 ALA A C 1
ATOM 647 O O . ALA A 1 90 ? 15.129 -0.695 -12.541 1.00 98.06 90 ALA A O 1
ATOM 648 N N . ASP A 1 91 ? 15.294 -2.898 -12.092 1.00 98.00 91 ASP A N 1
ATOM 649 C CA . ASP A 1 91 ? 13.908 -3.076 -11.652 1.00 98.00 91 ASP A CA 1
ATOM 650 C C . ASP A 1 91 ? 13.700 -2.472 -10.260 1.00 98.00 91 ASP A C 1
ATOM 652 O O . ASP A 1 91 ? 12.731 -1.749 -10.040 1.00 98.00 91 ASP A O 1
ATOM 656 N N . ALA A 1 92 ? 14.677 -2.618 -9.356 1.00 97.44 92 ALA A N 1
ATOM 657 C CA . ALA A 1 92 ? 14.653 -1.941 -8.058 1.00 97.44 92 ALA A CA 1
ATOM 658 C C . ALA A 1 92 ? 14.562 -0.408 -8.201 1.00 97.44 92 ALA A C 1
ATOM 660 O O . ALA A 1 92 ? 13.734 0.239 -7.556 1.00 97.44 92 ALA A O 1
ATOM 661 N N . VAL A 1 93 ? 15.384 0.184 -9.076 1.00 98.06 93 VAL A N 1
ATOM 662 C CA . VAL A 1 93 ? 15.344 1.626 -9.377 1.00 98.06 93 VAL A CA 1
ATOM 663 C C . VAL A 1 93 ? 14.017 2.009 -10.033 1.00 98.06 93 VAL A C 1
ATOM 665 O O . VAL A 1 93 ? 13.440 3.047 -9.693 1.00 98.06 93 VAL A O 1
ATOM 668 N N . PHE A 1 94 ? 13.512 1.177 -10.947 1.00 98.31 94 PHE A N 1
ATOM 669 C CA . PHE A 1 94 ? 12.220 1.396 -11.585 1.00 98.31 94 PHE A CA 1
ATOM 670 C C . PHE A 1 94 ? 11.095 1.442 -10.542 1.00 98.31 94 PHE A C 1
ATOM 672 O O . PHE A 1 94 ? 10.451 2.488 -10.429 1.00 98.31 94 PHE A O 1
ATOM 679 N N . ASN A 1 95 ? 10.918 0.400 -9.727 1.00 97.62 95 ASN A N 1
ATOM 680 C CA . ASN A 1 95 ? 9.844 0.299 -8.730 1.00 97.62 95 ASN A CA 1
ATOM 681 C C . ASN A 1 95 ? 9.946 1.385 -7.653 1.00 97.62 95 ASN A C 1
ATOM 683 O O . ASN A 1 95 ? 8.935 1.986 -7.284 1.00 97.62 95 ASN A O 1
ATOM 687 N N . LEU A 1 96 ? 11.160 1.743 -7.215 1.00 97.44 96 LEU A N 1
ATOM 688 C CA . LEU A 1 96 ? 11.351 2.865 -6.290 1.00 97.44 96 LEU A CA 1
ATOM 689 C C . LEU A 1 96 ? 10.865 4.189 -6.900 1.00 97.44 96 LEU A C 1
ATOM 691 O O . LEU A 1 96 ? 10.194 4.979 -6.231 1.00 97.44 96 LEU A O 1
ATOM 695 N N . SER A 1 97 ? 11.146 4.424 -8.188 1.00 97.88 97 SER A N 1
ATOM 696 C CA . SER A 1 97 ? 10.637 5.607 -8.891 1.00 97.88 97 SER A CA 1
ATOM 697 C C . SER A 1 97 ? 9.109 5.609 -9.001 1.00 97.88 97 SER A C 1
ATOM 699 O O . SER A 1 97 ? 8.502 6.678 -8.940 1.00 97.88 97 SER A O 1
ATOM 701 N N . ARG A 1 98 ? 8.482 4.431 -9.150 1.00 98.25 98 ARG A N 1
ATOM 702 C CA . ARG A 1 98 ? 7.023 4.274 -9.231 1.00 98.25 98 ARG A CA 1
ATOM 703 C C . ARG A 1 98 ? 6.365 4.587 -7.893 1.00 98.25 98 ARG A C 1
ATOM 705 O O . ARG A 1 98 ? 5.463 5.420 -7.852 1.00 98.25 98 ARG A O 1
ATOM 712 N N . ALA A 1 99 ? 6.905 4.046 -6.801 1.00 96.38 99 ALA A N 1
ATOM 713 C CA . ALA A 1 99 ? 6.456 4.348 -5.445 1.00 96.38 99 ALA A CA 1
ATOM 714 C C . ALA A 1 99 ? 6.556 5.853 -5.125 1.00 96.38 99 ALA A C 1
ATOM 716 O O . ALA A 1 99 ? 5.591 6.457 -4.651 1.00 96.38 99 ALA A O 1
ATOM 717 N N . ALA A 1 100 ? 7.687 6.490 -5.451 1.00 96.94 100 ALA A N 1
ATOM 718 C CA . ALA A 1 100 ? 7.866 7.930 -5.256 1.00 96.94 100 ALA A CA 1
ATOM 719 C C . ALA A 1 100 ? 6.903 8.766 -6.120 1.00 96.94 100 ALA A C 1
ATOM 721 O O . ALA A 1 100 ? 6.293 9.720 -5.628 1.00 96.94 100 ALA A O 1
ATOM 722 N N . LEU A 1 101 ? 6.725 8.393 -7.394 1.00 97.75 101 LEU A N 1
ATOM 723 C CA . LEU A 1 101 ? 5.777 9.048 -8.297 1.00 97.75 101 LEU A CA 1
ATOM 724 C C . LEU A 1 101 ? 4.341 8.925 -7.785 1.00 97.75 101 LEU A C 1
ATOM 726 O O . LEU A 1 101 ? 3.583 9.885 -7.883 1.00 97.75 101 LEU A O 1
ATOM 730 N N . TRP A 1 102 ? 3.978 7.778 -7.213 1.00 96.19 102 TRP A N 1
ATOM 731 C CA . TRP A 1 102 ? 2.643 7.541 -6.679 1.00 96.19 102 TRP A CA 1
ATOM 732 C C . TRP A 1 102 ? 2.327 8.497 -5.524 1.00 96.19 102 TRP A C 1
ATOM 734 O O . TRP A 1 102 ? 1.292 9.165 -5.533 1.00 96.19 102 TRP A O 1
ATOM 744 N N . VAL A 1 103 ? 3.259 8.648 -4.576 1.00 95.44 103 VAL A N 1
ATOM 745 C CA . VAL A 1 103 ? 3.125 9.603 -3.463 1.00 95.44 103 VAL A CA 1
ATOM 746 C C . VAL A 1 103 ? 3.007 11.037 -3.983 1.00 95.44 103 VAL A C 1
ATOM 748 O O . VAL A 1 103 ? 2.110 11.771 -3.567 1.00 95.44 103 VAL A O 1
ATOM 751 N N . ALA A 1 104 ? 3.863 11.430 -4.932 1.00 96.12 104 ALA A N 1
ATOM 752 C CA . ALA A 1 104 ? 3.808 12.757 -5.543 1.00 96.12 104 ALA A CA 1
ATOM 753 C C . ALA A 1 104 ? 2.482 13.006 -6.288 1.00 96.12 104 ALA A C 1
ATOM 755 O O . ALA A 1 104 ? 1.931 14.105 -6.215 1.00 96.12 104 ALA A O 1
ATOM 756 N N . ALA A 1 105 ? 1.943 11.989 -6.967 1.00 95.94 105 ALA A N 1
ATOM 757 C CA . ALA A 1 105 ? 0.675 12.066 -7.683 1.00 95.94 105 ALA A CA 1
ATOM 758 C C . ALA A 1 105 ? -0.502 12.308 -6.730 1.00 95.94 105 ALA A C 1
ATOM 760 O O . ALA A 1 105 ? -1.318 13.199 -6.971 1.00 95.94 105 ALA A O 1
ATOM 761 N N . VAL A 1 106 ? -0.565 11.555 -5.627 1.00 94.12 106 VAL A N 1
ATOM 762 C CA . VAL A 1 106 ? -1.616 11.689 -4.608 1.00 94.12 106 VAL A CA 1
ATOM 763 C C . VAL A 1 106 ? -1.542 13.058 -3.933 1.00 94.12 106 VAL A C 1
ATOM 765 O O . VAL A 1 106 ? -2.532 13.787 -3.932 1.00 94.12 106 VAL A O 1
ATOM 768 N N . LEU A 1 107 ? -0.370 13.447 -3.421 1.00 94.50 107 LEU A N 1
ATOM 769 C CA . LEU A 1 107 ? -0.210 14.713 -2.696 1.00 94.50 107 LEU A CA 1
ATOM 770 C C . LEU A 1 107 ? -0.375 15.942 -3.602 1.00 94.50 107 LEU A C 1
ATOM 772 O O . LEU A 1 107 ? -0.852 16.981 -3.153 1.00 94.50 107 LEU A O 1
ATOM 776 N N . GLY A 1 108 ? -0.010 15.826 -4.880 1.00 94.88 108 GLY A N 1
ATOM 777 C CA . GLY A 1 108 ? -0.171 16.886 -5.876 1.00 94.88 108 GLY A CA 1
ATOM 778 C C . GLY A 1 108 ? -1.551 16.941 -6.535 1.00 94.88 108 GLY A C 1
ATOM 779 O O . GLY A 1 108 ? -1.754 17.786 -7.405 1.00 94.88 108 GLY A O 1
ATOM 780 N N . ASN A 1 109 ? -2.478 16.040 -6.179 1.00 95.12 109 ASN A N 1
ATOM 781 C CA . ASN A 1 109 ? -3.760 15.859 -6.868 1.00 95.12 109 ASN A CA 1
ATOM 782 C C . ASN A 1 109 ? -3.605 15.699 -8.401 1.00 95.12 109 ASN A C 1
ATOM 784 O O . ASN A 1 109 ? -4.376 16.241 -9.193 1.00 95.12 109 ASN A O 1
ATOM 788 N N . ARG A 1 110 ? -2.568 14.967 -8.821 1.00 95.81 110 ARG A N 1
ATOM 789 C CA . ARG A 1 110 ? -2.220 14.674 -10.220 1.00 95.81 110 ARG A CA 1
ATOM 790 C C . ARG A 1 110 ? -2.628 13.243 -10.557 1.00 95.81 110 ARG A C 1
ATOM 792 O O . ARG A 1 110 ? -1.782 12.371 -10.758 1.00 95.81 110 ARG A O 1
ATOM 799 N N . LEU A 1 111 ? -3.935 12.973 -10.539 1.00 94.12 111 LEU A N 1
ATOM 800 C CA . LEU A 1 111 ? -4.473 11.612 -10.677 1.00 94.12 111 LEU A CA 1
ATOM 801 C C . LEU A 1 111 ? -4.095 10.942 -12.009 1.00 94.12 111 LEU A C 1
ATOM 803 O O . LEU A 1 111 ? -4.017 9.718 -12.079 1.00 94.12 111 LEU A O 1
ATOM 807 N N . GLU A 1 112 ? -3.795 11.722 -13.049 1.00 95.69 112 GLU A N 1
ATOM 808 C CA . GLU A 1 112 ? -3.304 11.218 -14.333 1.00 95.69 112 GLU A CA 1
ATOM 809 C C . GLU A 1 112 ? -1.960 10.479 -14.220 1.00 95.69 112 GLU A C 1
ATOM 811 O O . GLU A 1 112 ? -1.656 9.616 -15.045 1.00 95.69 112 GLU A O 1
ATOM 816 N N . LEU A 1 113 ? -1.169 10.778 -13.183 1.00 97.19 113 LEU A N 1
ATOM 817 C CA . LEU A 1 113 ? 0.119 10.138 -12.920 1.00 97.19 113 LEU A CA 1
ATOM 818 C C . LEU A 1 113 ? -0.012 8.820 -12.150 1.00 97.19 113 LEU A C 1
ATOM 820 O O . LEU A 1 113 ? 0.965 8.081 -12.072 1.00 97.19 113 LEU A O 1
ATOM 824 N N . ILE A 1 114 ? -1.196 8.476 -11.626 1.00 95.00 114 ILE A N 1
ATOM 825 C CA . ILE A 1 114 ? -1.392 7.220 -10.886 1.00 95.00 114 ILE A CA 1
ATOM 826 C C . ILE A 1 114 ? -1.145 6.014 -11.792 1.00 95.00 114 ILE A C 1
ATOM 828 O O . ILE A 1 114 ? -0.459 5.086 -11.385 1.00 95.00 114 ILE A O 1
ATOM 832 N N . ARG A 1 115 ? -1.628 6.043 -13.041 1.00 96.06 115 ARG A N 1
ATOM 833 C CA . ARG A 1 115 ? -1.459 4.929 -13.989 1.00 96.06 115 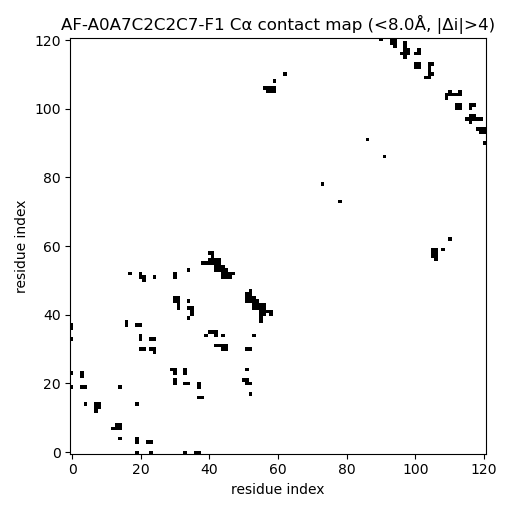ARG A CA 1
ATOM 834 C C . ARG A 1 115 ? 0.013 4.544 -14.206 1.00 96.06 115 ARG A C 1
ATOM 836 O O . ARG A 1 115 ? 0.339 3.383 -13.975 1.00 96.06 115 ARG A O 1
ATOM 843 N N . PRO A 1 116 ? 0.908 5.460 -14.626 1.00 97.38 116 PRO A N 1
ATOM 844 C CA . PRO A 1 116 ? 2.324 5.125 -14.749 1.00 97.38 116 PRO A CA 1
ATOM 845 C C . PRO A 1 116 ? 3.012 4.898 -13.397 1.00 97.38 116 PRO A C 1
ATOM 847 O O . PRO A 1 116 ? 4.124 4.383 -13.388 1.00 97.38 116 PRO A O 1
ATOM 850 N N . ALA A 1 117 ? 2.413 5.299 -12.270 1.00 97.19 117 ALA A N 1
ATOM 851 C CA . ALA A 1 117 ? 2.946 5.067 -10.928 1.00 97.19 117 ALA A CA 1
ATOM 852 C C . ALA A 1 117 ? 2.577 3.695 -10.336 1.00 97.19 117 ALA A C 1
ATOM 854 O O . ALA A 1 117 ? 3.188 3.281 -9.361 1.00 97.19 117 ALA A O 1
ATOM 855 N N . THR A 1 118 ? 1.595 2.996 -10.910 1.00 96.12 118 THR A N 1
ATOM 856 C CA . THR A 1 118 ? 1.192 1.632 -10.518 1.00 96.12 118 THR A CA 1
ATOM 857 C C . THR A 1 118 ? 1.807 0.543 -11.400 1.00 96.12 118 THR A C 1
ATOM 859 O O . THR A 1 118 ? 1.387 -0.608 -11.337 1.00 96.12 118 THR A O 1
ATOM 862 N N . GLU A 1 119 ? 2.750 0.902 -12.271 1.00 97.31 119 GLU A N 1
ATOM 863 C CA . GLU A 1 119 ? 3.565 -0.083 -12.983 1.00 97.31 119 GLU A CA 1
ATOM 864 C C . GLU A 1 119 ? 4.529 -0.761 -12.000 1.00 97.31 119 GLU A C 1
ATOM 866 O O . GLU A 1 119 ? 5.023 -0.113 -11.081 1.00 97.31 119 GLU A O 1
ATOM 871 N N . ASP A 1 120 ? 4.796 -2.048 -12.207 1.00 94.69 120 ASP A N 1
ATOM 872 C CA . ASP A 1 120 ? 5.643 -2.879 -11.347 1.00 94.69 120 ASP A CA 1
ATOM 873 C C . ASP A 1 120 ? 6.452 -3.847 -12.222 1.00 94.69 120 ASP A C 1
ATOM 875 O O . ASP A 1 120 ? 5.964 -4.266 -13.283 1.00 94.69 120 ASP A O 1
ATOM 879 N N . ARG A 1 121 ? 7.693 -4.134 -11.827 1.00 91.94 121 ARG A N 1
ATOM 880 C CA . ARG A 1 121 ? 8.644 -4.985 -12.562 1.00 91.94 121 ARG A CA 1
ATOM 881 C C . ARG A 1 121 ? 9.360 -5.963 -11.649 1.00 91.94 121 ARG A C 1
ATOM 883 O O . ARG A 1 121 ? 9.806 -5.527 -10.565 1.00 91.94 121 ARG A O 1
#

Mean predicted aligned error: 5.21 Å